Protein AF-K2E6F8-F1 (afdb_monomer)

Mean predicted aligned error: 12.54 Å

Foldseek 3Di:
DDDDDDPPDDPCNVDVDPVVVVVVVVVVVVVVVVVVVVVVVVVVVVVVVPPDD

Radius of gyration: 20.06 Å; Cα contacts (8 Å, |Δi|>4): 5; chains: 1; bounding box: 50×24×50 Å

Secondary structure (DSSP, 8-state):
----------HHHH---HHHHHHHHHHHHHHHHHHHHHHHHHHHHHHHTT---

Structure (mmCIF, N/CA/C/O backbone):
data_AF-K2E6F8-F1
#
_entry.id   AF-K2E6F8-F1
#
loop_
_atom_site.group_PDB
_atom_site.id
_atom_site.type_symbol
_atom_site.label_atom_id
_atom_site.label_alt_id
_atom_site.label_comp_id
_atom_site.label_asym_i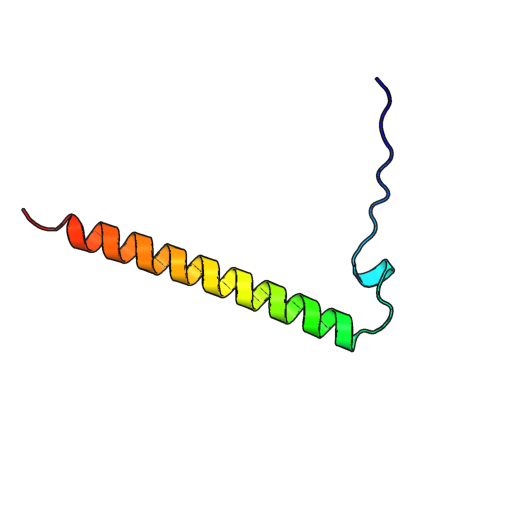d
_atom_site.label_entity_id
_atom_site.label_seq_id
_atom_site.pdbx_PDB_ins_code
_atom_site.Cartn_x
_atom_site.Cartn_y
_atom_site.Cartn_z
_atom_site.occupancy
_atom_site.B_iso_or_equiv
_atom_site.auth_seq_id
_atom_site.auth_comp_id
_atom_site.auth_asym_id
_atom_site.auth_atom_id
_atom_site.pdbx_PDB_model_num
ATOM 1 N N . MET A 1 1 ? -28.097 21.418 -12.721 1.00 50.19 1 MET A N 1
ATOM 2 C CA . MET A 1 1 ? -26.871 20.595 -12.628 1.00 50.19 1 MET A CA 1
ATOM 3 C C . MET A 1 1 ? -26.742 20.126 -11.181 1.00 50.19 1 MET A C 1
ATOM 5 O O . MET A 1 1 ? -26.304 20.898 -10.337 1.00 50.19 1 MET A O 1
ATOM 9 N N . ASN A 1 2 ? -27.232 18.923 -10.862 1.00 58.38 2 ASN A N 1
ATOM 10 C CA . ASN A 1 2 ? -27.215 18.409 -9.489 1.00 58.38 2 ASN A CA 1
ATOM 11 C C . ASN A 1 2 ? -25.783 18.021 -9.109 1.00 58.38 2 ASN A C 1
ATOM 13 O O . ASN A 1 2 ? -25.214 17.097 -9.686 1.00 58.38 2 ASN A O 1
ATOM 17 N N . LYS A 1 3 ? -25.188 18.745 -8.156 1.00 61.50 3 LYS A N 1
ATOM 18 C CA . LYS A 1 3 ? -23.893 18.381 -7.576 1.00 61.50 3 LYS A CA 1
ATOM 19 C C . LYS A 1 3 ? -24.117 17.223 -6.608 1.00 61.50 3 LYS A C 1
ATOM 21 O O . LYS A 1 3 ? -24.725 17.406 -5.559 1.00 61.50 3 LYS A O 1
ATOM 26 N N . ILE A 1 4 ? -23.635 16.037 -6.967 1.00 69.62 4 ILE A N 1
ATOM 27 C CA . ILE A 1 4 ? -23.570 14.902 -6.044 1.00 69.62 4 ILE A CA 1
ATOM 28 C C . ILE A 1 4 ? -22.509 15.243 -4.997 1.00 69.62 4 ILE A C 1
ATOM 30 O O . ILE A 1 4 ? -21.334 15.418 -5.326 1.00 69.62 4 ILE A O 1
ATOM 34 N N . PHE A 1 5 ? -22.928 15.381 -3.741 1.00 61.47 5 PHE A N 1
ATOM 35 C CA . PHE A 1 5 ? -22.014 15.603 -2.630 1.00 61.47 5 PHE A CA 1
ATOM 36 C C . PHE A 1 5 ? -21.394 14.261 -2.245 1.00 61.47 5 PHE A C 1
ATOM 38 O O . PHE A 1 5 ? -22.022 13.451 -1.570 1.00 61.47 5 PHE A O 1
ATOM 45 N N . VAL A 1 6 ? -20.179 14.000 -2.724 1.00 68.19 6 VAL A N 1
ATOM 46 C CA . VAL A 1 6 ? -19.411 12.826 -2.303 1.00 68.19 6 VAL A CA 1
ATOM 47 C C . VAL A 1 6 ? -18.632 13.222 -1.049 1.00 68.19 6 VAL A C 1
ATOM 49 O O . VAL A 1 6 ? -17.687 14.012 -1.154 1.00 68.19 6 VAL A O 1
ATOM 52 N N . PRO A 1 7 ? -19.012 12.737 0.146 1.00 67.75 7 PRO A N 1
ATOM 53 C CA . PRO A 1 7 ? -18.266 13.036 1.356 1.00 67.75 7 PRO A CA 1
ATOM 54 C C . PRO A 1 7 ? -16.843 12.492 1.223 1.00 67.75 7 PRO A C 1
ATOM 56 O O . PRO A 1 7 ? -16.620 11.369 0.765 1.00 67.75 7 PRO A O 1
ATOM 59 N N . LYS A 1 8 ? -15.859 13.302 1.622 1.00 75.56 8 LYS A N 1
ATOM 60 C CA . LYS A 1 8 ? -14.437 12.951 1.567 1.00 75.56 8 LYS A CA 1
ATOM 61 C C . LYS A 1 8 ? -14.110 11.983 2.711 1.00 75.56 8 LYS A C 1
ATOM 63 O O . LYS A 1 8 ? -13.521 12.360 3.720 1.00 75.56 8 LYS A O 1
ATOM 68 N N . VAL A 1 9 ? -14.561 10.737 2.582 1.00 73.19 9 VAL A N 1
ATOM 69 C CA . VAL A 1 9 ? -14.288 9.674 3.551 1.00 73.19 9 VAL A CA 1
ATOM 70 C C . VAL A 1 9 ? -12.882 9.143 3.295 1.00 73.19 9 VAL A C 1
ATOM 72 O O . VAL A 1 9 ? -12.578 8.648 2.213 1.00 73.19 9 VAL A O 1
ATOM 75 N N . THR A 1 10 ? -12.000 9.278 4.283 1.00 72.25 10 THR A N 1
ATOM 76 C CA . THR A 1 10 ? -10.654 8.698 4.210 1.00 72.25 10 THR A CA 1
ATOM 77 C C . THR A 1 10 ? -10.666 7.275 4.756 1.00 72.25 10 THR A C 1
ATOM 79 O O . THR A 1 10 ? -11.492 6.940 5.600 1.00 72.25 10 THR A O 1
ATOM 82 N N . PHE A 1 11 ? -9.733 6.432 4.314 1.00 71.06 11 PHE A N 1
ATOM 83 C CA . PHE A 1 11 ? -9.625 5.049 4.793 1.00 71.06 11 PHE A CA 1
ATOM 84 C C . PHE A 1 11 ? -9.487 4.962 6.325 1.00 71.06 11 PHE A C 1
ATOM 86 O O . PHE A 1 11 ? -10.081 4.088 6.952 1.00 71.06 11 PHE A O 1
ATOM 93 N N . LYS A 1 12 ? -8.801 5.940 6.937 1.00 70.25 12 LYS A N 1
ATOM 94 C CA . LYS A 1 12 ? -8.682 6.093 8.395 1.00 70.25 12 LYS A CA 1
ATOM 95 C C . LYS A 1 12 ? -10.027 6.338 9.097 1.00 70.25 12 LYS A C 1
ATOM 97 O O . LYS A 1 12 ? -10.182 5.976 10.253 1.00 70.25 12 LYS A O 1
ATOM 102 N N . ASN A 1 13 ? -11.006 6.917 8.403 1.00 74.44 13 ASN A N 1
ATOM 103 C CA . ASN A 1 13 ? -12.347 7.137 8.952 1.00 74.44 13 ASN A CA 1
ATOM 104 C C . ASN A 1 13 ? -13.199 5.857 8.936 1.00 74.44 13 ASN A C 1
ATOM 106 O O . ASN A 1 13 ? -14.212 5.799 9.623 1.00 74.44 13 ASN A O 1
ATOM 110 N N . ILE A 1 14 ? -12.818 4.858 8.131 1.00 78.69 14 ILE A N 1
ATOM 111 C CA . ILE A 1 14 ? -13.556 3.597 7.953 1.00 78.69 14 ILE A CA 1
ATOM 112 C C . ILE A 1 14 ? -12.947 2.493 8.824 1.00 78.69 14 ILE A C 1
ATOM 114 O O . ILE A 1 14 ? -13.663 1.647 9.353 1.00 78.69 14 ILE A O 1
ATOM 118 N N . VAL A 1 15 ? -11.621 2.492 8.975 1.00 76.44 15 VAL A N 1
ATOM 119 C CA . VAL A 1 15 ? -10.884 1.480 9.734 1.00 76.44 15 VAL A CA 1
ATOM 120 C C . VAL A 1 15 ? -10.267 2.137 10.963 1.00 76.44 15 VAL A C 1
ATOM 122 O O . VAL A 1 15 ? -9.360 2.945 10.830 1.00 76.44 15 VAL A O 1
ATOM 125 N N . SER A 1 16 ? -10.736 1.776 12.157 1.00 76.69 16 SER A N 1
ATOM 126 C CA . SER A 1 16 ? -10.210 2.291 13.432 1.00 76.69 16 SER A CA 1
ATOM 127 C C . SER A 1 16 ? -8.931 1.588 13.908 1.00 76.69 16 SER A C 1
ATOM 129 O O . SER A 1 16 ? -8.249 2.086 14.798 1.00 76.69 16 SER A O 1
ATOM 131 N N . ASP A 1 17 ? -8.592 0.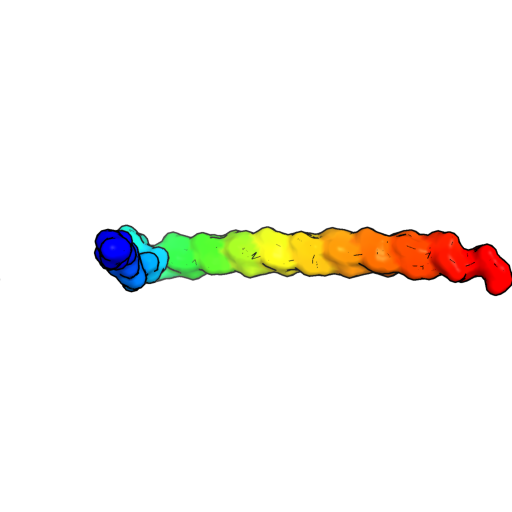438 13.320 1.00 86.75 17 ASP A N 1
ATOM 132 C CA . ASP A 1 17 ? -7.407 -0.348 13.671 1.00 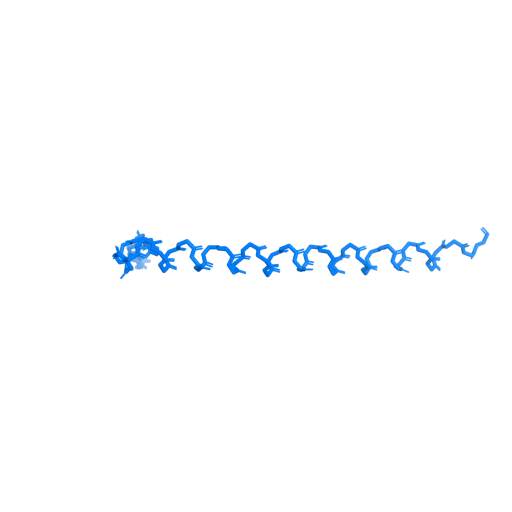86.75 17 ASP A CA 1
ATOM 133 C C . ASP A 1 17 ? -6.163 0.157 12.919 1.00 86.75 17 ASP A C 1
ATOM 135 O O . ASP A 1 17 ? -5.989 -0.082 11.718 1.00 86.75 17 ASP A O 1
ATOM 139 N N . GLU A 1 18 ? -5.268 0.830 13.645 1.00 82.56 18 GLU A N 1
ATOM 140 C CA . GLU A 1 18 ? -4.011 1.359 13.108 1.00 82.56 18 GLU A CA 1
ATOM 141 C C . GLU A 1 18 ? -3.121 0.283 12.475 1.00 82.56 18 GLU A C 1
ATOM 143 O O . GLU A 1 18 ? -2.500 0.538 11.440 1.00 82.56 18 GLU A O 1
ATOM 148 N N . LYS A 1 19 ? -3.093 -0.947 13.010 1.00 87.06 19 LYS A N 1
ATOM 149 C CA . LYS A 1 19 ? -2.280 -2.033 12.433 1.00 87.06 19 LYS A CA 1
ATOM 150 C C . LYS A 1 19 ? -2.805 -2.443 11.062 1.00 87.06 19 LYS A C 1
ATOM 152 O O . LYS A 1 19 ? -2.021 -2.692 10.138 1.00 87.06 19 LYS A O 1
ATOM 157 N N . ARG A 1 20 ? -4.131 -2.482 10.900 1.00 82.19 20 ARG A N 1
ATOM 158 C CA . ARG A 1 20 ? -4.771 -2.735 9.600 1.00 82.19 20 ARG A CA 1
ATOM 159 C C . ARG A 1 20 ? -4.511 -1.604 8.615 1.00 82.19 20 ARG A C 1
ATOM 161 O O . ARG A 1 20 ? -4.246 -1.888 7.448 1.00 82.19 20 ARG A O 1
ATOM 168 N N . ILE A 1 21 ? -4.526 -0.352 9.076 1.00 83.12 21 ILE A N 1
ATOM 169 C CA . ILE A 1 21 ? -4.180 0.809 8.248 1.00 83.12 21 ILE A CA 1
ATOM 170 C C . ILE A 1 21 ? -2.746 0.691 7.722 1.00 83.12 21 ILE A C 1
ATOM 172 O O . ILE A 1 21 ? -2.536 0.759 6.511 1.00 83.12 21 ILE A O 1
ATOM 176 N N . ILE A 1 22 ? -1.776 0.452 8.608 1.00 84.81 22 ILE A N 1
ATOM 177 C CA . ILE A 1 22 ? -0.361 0.301 8.238 1.00 84.81 22 ILE A CA 1
ATOM 178 C C . ILE A 1 22 ? -0.200 -0.822 7.211 1.00 84.81 22 ILE A C 1
ATOM 180 O O . ILE A 1 22 ? 0.378 -0.610 6.148 1.00 84.81 22 ILE A O 1
ATOM 184 N N . THR A 1 23 ? -0.797 -1.986 7.476 1.00 87.56 23 THR A N 1
ATOM 185 C CA . THR A 1 23 ? -0.734 -3.144 6.571 1.00 87.56 23 THR A CA 1
ATOM 186 C C . THR A 1 23 ? -1.301 -2.824 5.186 1.00 87.56 23 THR A C 1
ATOM 188 O O . THR A 1 23 ? -0.713 -3.199 4.169 1.00 87.56 23 THR A O 1
ATOM 191 N N . ALA A 1 24 ? -2.439 -2.127 5.122 1.00 82.75 24 ALA A N 1
ATOM 192 C CA . ALA A 1 24 ? -3.059 -1.735 3.861 1.00 82.75 24 ALA A CA 1
ATOM 193 C C . ALA A 1 24 ? -2.162 -0.778 3.061 1.00 82.75 24 ALA A C 1
ATOM 195 O O . ALA A 1 24 ? -1.937 -1.002 1.869 1.00 82.75 24 ALA A O 1
ATOM 196 N N . TYR A 1 25 ? -1.600 0.245 3.711 1.00 84.31 25 TYR A N 1
ATOM 197 C CA . TYR A 1 25 ? -0.685 1.178 3.054 1.00 84.31 25 TYR A CA 1
ATOM 198 C C . TYR A 1 25 ? 0.597 0.490 2.581 1.00 84.31 25 TYR A C 1
ATOM 200 O O . TYR A 1 25 ? 0.993 0.701 1.436 1.00 84.31 25 TYR A O 1
ATOM 208 N N . SER A 1 26 ? 1.206 -0.382 3.390 1.00 86.12 26 SER A N 1
ATOM 209 C CA . SER A 1 26 ? 2.391 -1.150 2.987 1.00 86.12 26 SER A CA 1
ATOM 210 C C . SER A 1 26 ? 2.138 -1.962 1.715 1.00 86.12 26 SER A C 1
ATOM 212 O O . SER A 1 26 ? 2.925 -1.883 0.774 1.00 86.12 26 SER A O 1
ATOM 214 N N . ARG A 1 27 ? 0.998 -2.661 1.626 1.00 87.62 27 ARG A N 1
ATOM 215 C CA . ARG A 1 27 ? 0.617 -3.423 0.422 1.00 87.62 27 ARG A CA 1
ATOM 216 C C . ARG A 1 27 ? 0.443 -2.531 -0.807 1.00 87.62 27 ARG A C 1
ATOM 218 O O . ARG A 1 27 ? 0.897 -2.887 -1.893 1.00 87.62 27 ARG A O 1
ATOM 225 N N . LEU A 1 28 ? -0.193 -1.368 -0.652 1.00 82.69 28 LEU A N 1
ATOM 226 C CA . LEU A 1 28 ? -0.346 -0.405 -1.748 1.00 82.69 28 LEU A CA 1
ATOM 227 C C . LEU A 1 28 ? 1.014 0.097 -2.249 1.00 82.69 28 LEU A C 1
ATOM 229 O O . LEU A 1 28 ? 1.230 0.164 -3.461 1.00 82.69 28 LEU A O 1
ATOM 233 N N . PHE A 1 29 ? 1.941 0.394 -1.336 1.00 83.00 29 PHE A N 1
ATOM 234 C CA . PHE A 1 29 ? 3.303 0.790 -1.687 1.00 83.00 29 PHE A CA 1
ATOM 235 C C . PHE A 1 29 ? 4.063 -0.317 -2.420 1.00 83.00 29 PHE A C 1
ATOM 237 O O . PHE A 1 29 ? 4.725 -0.029 -3.416 1.00 83.00 29 PHE A O 1
ATOM 244 N N . GLU A 1 30 ? 3.949 -1.574 -1.989 1.00 87.94 30 GLU A N 1
ATOM 245 C CA . GLU A 1 30 ? 4.584 -2.701 -2.682 1.00 87.94 30 GLU A CA 1
ATOM 246 C C . GLU A 1 30 ? 4.051 -2.884 -4.104 1.00 87.94 30 GLU A C 1
ATOM 248 O O . GLU A 1 30 ? 4.837 -3.024 -5.043 1.00 87.94 30 GLU A O 1
ATOM 253 N N . ILE A 1 31 ? 2.731 -2.807 -4.293 1.00 82.56 31 ILE A N 1
ATOM 254 C CA . ILE A 1 31 ? 2.108 -2.893 -5.620 1.00 82.56 31 ILE A CA 1
ATOM 255 C C . ILE A 1 31 ? 2.582 -1.741 -6.512 1.00 82.56 31 ILE A C 1
ATOM 257 O O . ILE A 1 31 ? 2.950 -1.963 -7.668 1.00 82.56 31 ILE A O 1
ATOM 261 N N . ALA A 1 32 ? 2.604 -0.513 -5.988 1.00 78.62 32 ALA A N 1
ATOM 262 C CA . ALA A 1 32 ? 3.079 0.652 -6.727 1.00 78.62 32 ALA A CA 1
ATOM 263 C C . ALA A 1 32 ? 4.560 0.507 -7.111 1.00 78.62 32 ALA A C 1
ATOM 265 O O . ALA A 1 32 ? 4.921 0.712 -8.271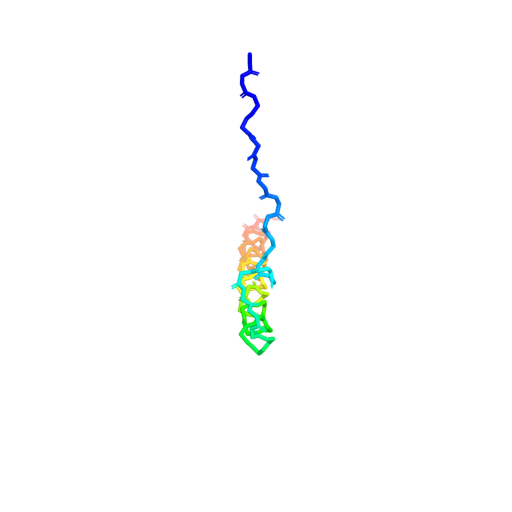 1.00 78.62 32 ALA A O 1
ATOM 266 N N . ARG A 1 33 ? 5.409 0.084 -6.166 1.00 79.88 33 ARG A N 1
ATOM 267 C CA . ARG A 1 33 ? 6.837 -0.168 -6.394 1.00 79.88 33 ARG A CA 1
ATOM 268 C C . ARG A 1 33 ? 7.042 -1.227 -7.471 1.00 79.88 33 ARG A C 1
ATOM 270 O O . ARG A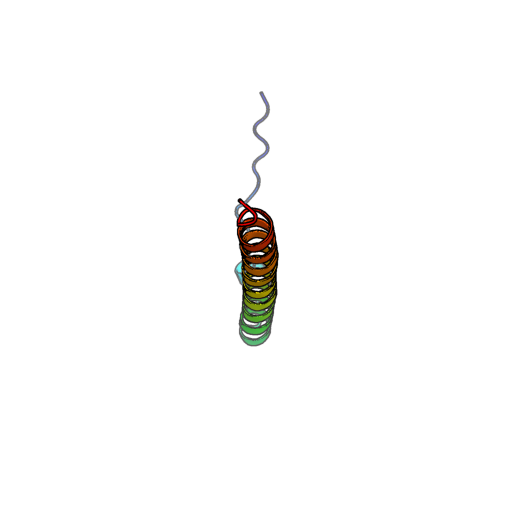 1 33 ? 7.821 -0.998 -8.393 1.00 79.88 33 ARG A O 1
ATOM 277 N N . ARG A 1 34 ? 6.317 -2.344 -7.394 1.00 81.88 34 ARG A N 1
ATOM 278 C CA . ARG A 1 34 ? 6.372 -3.419 -8.389 1.00 81.88 34 ARG A CA 1
ATOM 279 C C . ARG A 1 34 ? 5.995 -2.911 -9.779 1.00 81.88 34 ARG A C 1
ATOM 281 O O . ARG A 1 34 ? 6.762 -3.118 -10.708 1.00 81.88 34 ARG A O 1
ATOM 288 N N . ARG A 1 35 ? 4.899 -2.159 -9.912 1.00 78.38 35 ARG A N 1
ATOM 289 C CA . ARG A 1 35 ? 4.480 -1.579 -11.202 1.00 78.38 35 ARG A CA 1
ATOM 290 C C . ARG A 1 35 ? 5.490 -0.583 -11.773 1.00 78.38 35 ARG A C 1
ATOM 292 O O . ARG A 1 35 ? 5.682 -0.537 -12.985 1.00 78.38 35 ARG A O 1
ATOM 299 N N . ILE A 1 36 ? 6.136 0.219 -10.924 1.00 77.12 36 ILE A N 1
ATOM 300 C CA . ILE A 1 36 ? 7.204 1.138 -11.352 1.00 77.12 36 ILE A CA 1
ATOM 301 C C . ILE A 1 36 ? 8.415 0.349 -11.858 1.00 77.12 36 ILE A C 1
ATOM 303 O O . ILE A 1 36 ? 8.971 0.691 -12.900 1.00 77.12 36 ILE A O 1
ATOM 307 N N . LEU A 1 37 ? 8.820 -0.700 -11.141 1.00 73.56 37 LEU A N 1
ATOM 308 C CA . LEU A 1 37 ? 9.940 -1.557 -11.532 1.00 73.56 37 LEU A CA 1
ATOM 309 C C . LEU A 1 37 ? 9.638 -2.345 -12.813 1.00 73.56 37 LEU A C 1
ATOM 311 O O . LEU A 1 37 ? 10.481 -2.377 -13.701 1.00 73.56 37 LEU A O 1
ATOM 315 N N . GLU A 1 38 ? 8.433 -2.897 -12.956 1.00 77.12 38 GLU A N 1
ATOM 316 C CA . GLU A 1 38 ? 7.964 -3.553 -14.183 1.00 77.12 38 GLU A CA 1
ATOM 317 C C . GLU A 1 38 ? 7.962 -2.580 -15.367 1.00 77.12 38 GLU A C 1
ATOM 319 O O . GLU A 1 38 ? 8.480 -2.909 -16.431 1.00 77.12 38 GLU A O 1
ATOM 324 N N . ARG A 1 39 ? 7.472 -1.345 -15.177 1.00 70.44 39 ARG A N 1
ATOM 325 C CA . ARG A 1 39 ? 7.579 -0.301 -16.206 1.00 70.44 39 ARG A CA 1
ATOM 326 C C . ARG A 1 39 ? 9.027 -0.022 -16.583 1.00 70.44 39 ARG A C 1
ATOM 328 O O . ARG A 1 39 ? 9.306 0.028 -17.770 1.00 70.44 39 ARG A O 1
ATOM 335 N N . ARG A 1 40 ? 9.928 0.132 -15.606 1.00 61.88 40 ARG A N 1
ATOM 336 C CA . ARG A 1 40 ? 11.363 0.362 -15.855 1.00 61.88 40 ARG A CA 1
ATOM 337 C C . ARG A 1 40 ? 12.014 -0.792 -16.611 1.00 61.88 40 ARG A C 1
ATOM 339 O O . ARG A 1 40 ? 12.822 -0.541 -17.494 1.00 61.88 40 ARG A O 1
ATOM 346 N N . LEU A 1 41 ? 11.666 -2.035 -16.283 1.00 61.09 41 LEU A N 1
ATOM 347 C CA . LEU A 1 41 ? 12.150 -3.215 -17.002 1.00 61.09 41 LEU A CA 1
ATOM 348 C C . LEU A 1 41 ? 11.679 -3.202 -18.458 1.00 61.09 41 LEU A C 1
ATOM 350 O O . LEU A 1 41 ? 12.486 -3.431 -19.352 1.00 61.09 41 LEU A O 1
ATOM 354 N N . LEU A 1 42 ? 10.409 -2.870 -18.703 1.00 60.12 42 LEU A N 1
ATOM 355 C CA . LEU A 1 42 ? 9.860 -2.762 -20.056 1.00 60.12 42 LEU A CA 1
ATOM 356 C C . LEU A 1 42 ? 10.503 -1.622 -20.858 1.00 60.12 42 LEU A C 1
ATOM 358 O O . LEU A 1 42 ? 10.839 -1.829 -22.022 1.00 60.12 42 LEU A O 1
ATOM 362 N N . THR A 1 43 ? 10.728 -0.446 -20.258 1.00 58.84 43 THR A N 1
ATOM 363 C CA . THR A 1 43 ? 11.433 0.649 -20.945 1.00 58.84 43 THR A CA 1
ATOM 364 C C . THR A 1 43 ? 12.894 0.318 -21.213 1.00 58.84 43 THR A C 1
ATOM 366 O O . THR A 1 43 ? 13.346 0.566 -22.323 1.00 58.84 43 THR A O 1
ATOM 369 N N . ASN A 1 44 ? 13.614 -0.274 -20.255 1.00 56.19 44 ASN A N 1
ATOM 370 C CA . ASN A 1 44 ? 15.018 -0.659 -20.439 1.00 56.19 44 ASN A CA 1
ATOM 371 C C . ASN A 1 44 ? 15.182 -1.772 -21.488 1.00 56.19 44 ASN A C 1
ATOM 373 O O . ASN A 1 44 ? 16.114 -1.738 -22.287 1.00 56.19 44 ASN A O 1
ATOM 377 N N . ALA A 1 45 ? 14.255 -2.733 -21.529 1.00 54.47 45 ALA A N 1
ATOM 378 C CA . ALA A 1 45 ? 14.223 -3.765 -22.563 1.00 54.47 45 ALA A CA 1
ATOM 379 C C . ALA A 1 45 ? 13.869 -3.198 -23.950 1.00 54.47 45 ALA A C 1
ATOM 381 O O . ALA A 1 45 ? 14.342 -3.711 -24.963 1.00 54.47 45 ALA A O 1
ATOM 382 N N . MET A 1 46 ? 13.060 -2.132 -24.016 1.00 51.53 46 MET A N 1
ATOM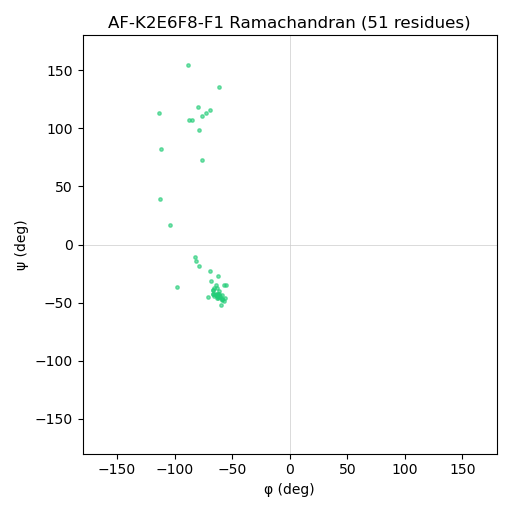 383 C CA . MET A 1 46 ? 12.808 -1.411 -25.264 1.00 51.53 46 MET A CA 1
ATOM 384 C C . MET A 1 46 ? 14.030 -0.616 -25.729 1.00 51.53 46 MET A C 1
ATOM 386 O O . MET A 1 46 ? 14.369 -0.712 -26.902 1.00 51.53 46 MET A O 1
ATOM 390 N N . THR A 1 47 ? 14.725 0.125 -24.860 1.00 50.59 47 THR A N 1
ATOM 391 C CA . THR A 1 47 ? 15.926 0.883 -25.265 1.00 50.59 47 THR A CA 1
ATOM 392 C C . THR A 1 47 ? 17.063 -0.023 -25.724 1.00 50.59 47 THR A C 1
ATOM 394 O O . THR A 1 47 ? 17.752 0.324 -26.678 1.00 50.59 47 THR A O 1
ATOM 397 N N . GLN A 1 48 ? 17.214 -1.207 -25.126 1.00 47.19 48 GLN A N 1
ATOM 398 C CA . GLN A 1 48 ? 18.235 -2.176 -25.532 1.00 47.19 48 GLN A CA 1
ATOM 399 C C . GLN A 1 48 ? 17.959 -2.813 -26.910 1.00 47.19 48 GLN A C 1
ATOM 401 O O . GLN A 1 48 ? 18.892 -3.255 -27.571 1.00 47.19 48 GLN A O 1
ATOM 406 N N . LYS A 1 49 ? 16.702 -2.821 -27.385 1.00 43.16 49 LYS A N 1
ATOM 407 C CA . LYS A 1 49 ? 16.344 -3.279 -28.743 1.00 43.16 49 LYS A CA 1
ATOM 408 C C . LYS A 1 49 ? 16.551 -2.230 -29.843 1.00 43.16 49 LYS A C 1
ATOM 410 O O . LYS A 1 49 ? 16.472 -2.583 -31.010 1.00 43.16 49 LYS A O 1
ATOM 415 N N . TYR A 1 50 ? 16.804 -0.967 -29.497 1.00 42.66 50 TYR A N 1
ATOM 416 C CA . TYR A 1 50 ? 17.023 0.121 -30.465 1.00 42.66 50 TYR 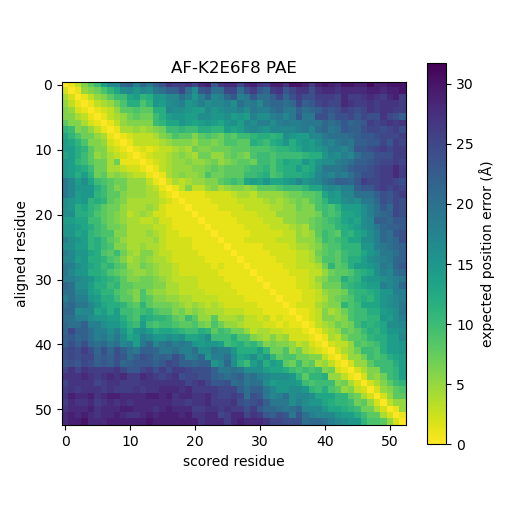A CA 1
ATOM 417 C C . TYR A 1 50 ? 18.504 0.512 -30.610 1.00 42.66 50 TYR A C 1
ATOM 419 O O . TYR A 1 50 ? 18.808 1.584 -31.121 1.00 42.66 50 TYR A O 1
ATOM 427 N N . THR A 1 51 ? 19.431 -0.342 -30.163 1.00 41.94 51 THR A N 1
ATOM 428 C CA . THR A 1 51 ? 20.884 -0.160 -30.349 1.00 41.94 51 THR A CA 1
ATOM 429 C C . THR A 1 51 ? 21.484 -1.220 -31.284 1.00 41.94 51 THR A 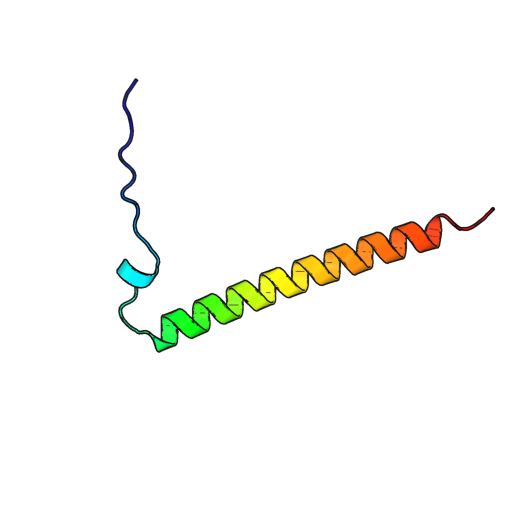C 1
ATOM 431 O O . THR A 1 51 ? 22.578 -1.716 -31.052 1.00 41.94 51 THR A O 1
ATOM 434 N N . GLU A 1 52 ? 20.760 -1.570 -32.347 1.00 44.22 52 GLU A N 1
ATOM 435 C CA . GLU A 1 52 ? 21.337 -2.167 -33.557 1.00 44.22 52 GLU A CA 1
ATOM 436 C C . GLU A 1 52 ? 21.212 -1.151 -34.699 1.00 44.22 52 GLU A C 1
ATOM 438 O O . GLU A 1 52 ? 20.240 -1.212 -35.442 1.00 44.22 52 GLU A O 1
ATOM 443 N N . VAL A 1 53 ? 22.148 -0.194 -34.775 1.00 44.94 53 VAL A N 1
ATOM 444 C CA . VAL A 1 53 ? 22.799 0.322 -36.004 1.00 44.94 53 VAL A CA 1
ATOM 445 C C . VAL A 1 53 ? 24.129 0.948 -35.595 1.00 44.94 53 VAL A C 1
ATOM 447 O O . VAL A 1 53 ? 24.105 1.811 -34.687 1.00 44.94 53 VAL A O 1
#

Solvent-accessible surface area (backbone atoms only — not comparable to full-atom values): 3389 Å² total; per-r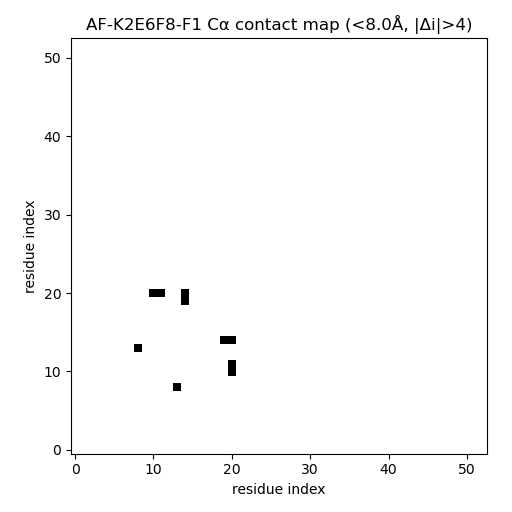esidue (Å²): 135,87,79,80,83,74,76,90,76,50,72,72,79,75,46,87,49,64,70,58,50,52,53,53,52,52,53,51,49,51,53,51,50,48,53,52,51,52,50,50,50,53,52,53,57,49,58,66,70,72,71,84,127

Sequence (53 aa):
MNKIFVPKVTFKNIVSDEKRIITAYSRLFEIARRRILERRLLTNAMTQKYTEV

pLDDT: mean 70.05, std 13.95, range [41.94, 87.94]